Protein AF-A0A957MG17-F1 (afdb_monomer_lite)

Foldseek 3Di:
DPPDPDPVCQVQFKDFPNWRAAPDADPLRHGQWTADPNFIWGWDDDPQKIWTWGQDPVRDTDTDGIDGHPRRGGHIGGRD

Sequence (80 aa):
EPTGPSAAELAQGPTFAGYPCSPTVDDRGLPTWLIIDGKQAQRREKQGDVWYSVRLGDGTYAQVLRIPKGEKVPEIKEAP

pLDDT: mean 80.91, std 12.19, range [34.44, 92.0]

Secondary structure (DSSP, 8-state):
---PPPHHHHHSS-EETTEEB-S-B-TTS-BSEEEETTEEEEEEEETTEEEEEEEPTTS-EEEEEEE-TTPPPPPEE---

Radius of gyration: 12.38 Å; chains: 1; bounding box: 33×32×32 Å

Structure (mmCIF, N/CA/C/O backbone):
data_AF-A0A957MG17-F1
#
_entry.id   AF-A0A957MG17-F1
#
loop_
_atom_site.group_PDB
_atom_site.id
_atom_site.type_symbol
_atom_site.label_atom_id
_atom_site.label_alt_id
_atom_site.label_comp_id
_atom_site.label_asym_id
_atom_site.label_entity_id
_atom_site.label_seq_id
_atom_site.pdbx_PDB_ins_code
_atom_site.Cartn_x
_at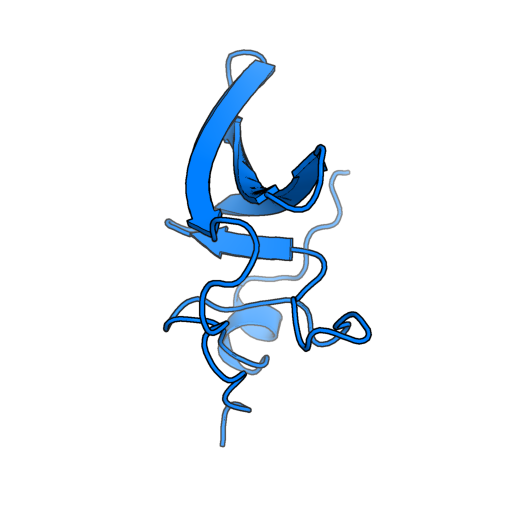om_site.Cartn_y
_atom_site.Cartn_z
_atom_site.occupancy
_atom_site.B_iso_or_equiv
_atom_site.auth_seq_id
_atom_site.auth_comp_id
_atom_site.auth_asym_id
_atom_site.auth_atom_id
_atom_site.pdbx_PDB_model_num
ATOM 1 N N . GLU A 1 1 ? 20.524 5.884 -6.210 1.00 34.44 1 GLU A N 1
ATOM 2 C CA . GLU A 1 1 ? 19.501 5.012 -6.832 1.00 34.44 1 GLU A CA 1
ATOM 3 C C . GLU A 1 1 ? 18.181 5.157 -6.067 1.00 34.44 1 GLU A C 1
ATOM 5 O O . GLU A 1 1 ? 18.247 5.602 -4.924 1.00 34.44 1 GLU A O 1
ATOM 10 N N . PRO A 1 2 ? 16.984 4.857 -6.611 1.00 47.09 2 PRO A N 1
ATOM 11 C CA . PRO A 1 2 ? 15.817 4.693 -5.754 1.00 47.09 2 PRO A CA 1
ATOM 12 C C . PRO A 1 2 ? 15.981 3.361 -5.016 1.00 47.09 2 PRO A C 1
ATOM 14 O O . PRO A 1 2 ? 15.628 2.304 -5.530 1.00 47.09 2 PRO A O 1
ATOM 17 N N . THR A 1 3 ? 16.596 3.418 -3.839 1.00 50.66 3 THR A N 1
ATOM 18 C CA . THR A 1 3 ? 16.816 2.286 -2.935 1.00 50.66 3 THR A CA 1
ATOM 19 C C . THR A 1 3 ? 15.480 1.890 -2.301 1.00 50.66 3 THR A C 1
ATOM 21 O O . THR A 1 3 ? 15.184 2.236 -1.161 1.00 50.66 3 THR A O 1
ATOM 24 N N . GLY A 1 4 ? 14.607 1.263 -3.087 1.00 56.94 4 GLY A N 1
ATOM 25 C CA . GLY A 1 4 ? 13.475 0.516 -2.550 1.00 56.94 4 GLY A CA 1
ATOM 26 C C . GLY A 1 4 ? 13.971 -0.796 -1.928 1.00 56.94 4 GLY A C 1
ATOM 27 O O . GLY A 1 4 ? 15.027 -1.287 -2.337 1.00 56.94 4 GLY A O 1
ATOM 28 N N . PRO A 1 5 ? 13.249 -1.361 -0.949 1.00 58.06 5 PRO A N 1
ATOM 29 C CA . PRO A 1 5 ? 13.577 -2.667 -0.380 1.00 58.06 5 PRO A CA 1
ATOM 30 C C . PRO A 1 5 ? 13.613 -3.732 -1.479 1.00 58.06 5 PRO A C 1
ATOM 32 O O . PRO A 1 5 ? 12.827 -3.695 -2.433 1.00 58.06 5 PRO A O 1
ATOM 35 N N . SER A 1 6 ? 14.530 -4.687 -1.351 1.00 60.31 6 SER A N 1
ATOM 36 C CA . SER A 1 6 ? 14.669 -5.764 -2.330 1.00 60.31 6 SER A CA 1
ATOM 37 C C . SER A 1 6 ? 13.422 -6.651 -2.328 1.00 60.31 6 SER A C 1
ATOM 39 O O . SER A 1 6 ? 12.804 -6.865 -1.288 1.00 60.31 6 SER A O 1
ATOM 41 N N . ALA A 1 7 ? 13.067 -7.241 -3.474 1.00 57.75 7 ALA A N 1
ATOM 42 C CA . ALA A 1 7 ? 11.923 -8.160 -3.584 1.00 57.75 7 ALA A CA 1
ATOM 43 C C . ALA A 1 7 ? 11.954 -9.310 -2.551 1.00 57.75 7 ALA A C 1
ATOM 45 O O . ALA A 1 7 ? 10.905 -9.781 -2.123 1.00 57.75 7 ALA A O 1
ATOM 46 N N . ALA A 1 8 ? 13.148 -9.723 -2.115 1.00 56.31 8 ALA A N 1
ATOM 47 C CA . ALA A 1 8 ? 13.336 -10.710 -1.053 1.00 56.31 8 ALA A CA 1
ATOM 48 C C . ALA A 1 8 ? 12.981 -10.174 0.351 1.00 56.31 8 ALA A C 1
ATOM 50 O O . ALA A 1 8 ? 12.334 -10.878 1.117 1.00 56.31 8 ALA A O 1
ATOM 51 N N . GLU A 1 9 ? 13.328 -8.922 0.667 1.00 60.94 9 GLU A N 1
ATOM 52 C CA . GLU A 1 9 ? 12.950 -8.265 1.932 1.00 60.94 9 GLU A CA 1
ATOM 53 C C . GLU A 1 9 ? 11.436 -8.019 1.996 1.00 60.94 9 GLU A C 1
ATOM 55 O O . GLU A 1 9 ? 10.818 -8.095 3.053 1.00 60.94 9 GLU A O 1
ATOM 60 N N . LEU A 1 10 ? 10.820 -7.788 0.836 1.00 66.19 10 LEU A N 1
ATOM 61 C CA . LEU A 1 10 ? 9.375 -7.650 0.676 1.00 66.19 10 LEU A CA 1
ATOM 62 C C . LEU A 1 10 ? 8.629 -8.976 0.858 1.00 66.19 10 LEU A C 1
ATOM 64 O O . LEU A 1 10 ? 7.523 -8.980 1.386 1.00 66.19 10 LEU A O 1
ATOM 68 N N . ALA A 1 11 ? 9.222 -10.099 0.448 1.00 61.53 11 ALA A N 1
ATOM 69 C CA . ALA A 1 11 ? 8.612 -11.421 0.589 1.00 61.53 11 ALA A CA 1
ATOM 70 C C . ALA A 1 11 ? 8.526 -11.900 2.052 1.00 61.53 11 ALA A C 1
ATOM 72 O O . ALA A 1 11 ? 7.696 -12.751 2.357 1.00 61.53 11 ALA A O 1
ATOM 73 N N . GLN A 1 12 ? 9.365 -11.355 2.938 1.00 66.31 12 GLN A N 1
ATOM 74 C CA . GLN A 1 12 ? 9.397 -11.674 4.373 1.00 66.31 12 GLN A CA 1
ATOM 75 C C . GLN A 1 12 ? 8.813 -10.554 5.251 1.00 66.31 12 GLN A C 1
ATOM 77 O O . GLN A 1 12 ? 8.737 -10.695 6.468 1.00 66.31 12 GLN A O 1
ATOM 82 N N . GLY A 1 13 ? 8.438 -9.423 4.650 1.00 73.31 13 GLY A N 1
ATOM 83 C CA . GLY A 1 13 ? 7.880 -8.275 5.353 1.00 73.31 13 GLY A CA 1
ATOM 84 C C . GLY A 1 13 ? 6.381 -8.416 5.644 1.00 73.31 13 GLY A C 1
ATOM 85 O O . GLY A 1 13 ? 5.712 -9.302 5.107 1.00 73.31 13 GLY A O 1
ATOM 86 N N . PRO A 1 14 ? 5.818 -7.523 6.474 1.00 86.50 14 PRO A N 1
ATOM 87 C CA . PRO A 1 14 ? 4.386 -7.490 6.710 1.00 86.50 14 PRO A CA 1
ATOM 88 C C . PRO A 1 14 ? 3.611 -7.243 5.415 1.00 86.50 14 PRO A C 1
ATOM 90 O O . PRO A 1 14 ? 4.094 -6.630 4.462 1.00 86.50 14 PRO A O 1
ATOM 93 N N . THR A 1 15 ? 2.369 -7.706 5.399 1.00 88.00 15 THR A N 1
ATOM 94 C CA . THR A 1 15 ? 1.446 -7.531 4.284 1.00 88.00 15 THR A CA 1
ATOM 95 C C . THR A 1 15 ? 0.243 -6.702 4.712 1.00 88.00 15 THR A C 1
ATOM 97 O O . THR A 1 15 ? -0.347 -6.908 5.771 1.00 88.00 15 THR A O 1
ATOM 100 N N . PHE A 1 16 ? -0.149 -5.764 3.859 1.00 88.44 16 PHE A N 1
ATOM 101 C CA . PHE A 1 16 ? -1.309 -4.902 4.023 1.00 88.44 16 PHE A CA 1
ATOM 102 C C . PHE A 1 16 ? -2.266 -5.124 2.856 1.00 88.44 16 PHE A C 1
ATOM 104 O O . PHE A 1 16 ? -1.882 -4.986 1.696 1.00 88.44 16 PHE A O 1
ATOM 111 N N . ALA A 1 17 ? -3.514 -5.500 3.150 1.00 85.44 17 ALA A N 1
ATOM 112 C CA . ALA A 1 17 ? -4.507 -5.877 2.135 1.00 85.44 17 ALA A CA 1
ATOM 113 C C . ALA A 1 17 ? -4.037 -6.988 1.163 1.00 85.44 17 ALA A C 1
ATOM 115 O O . ALA A 1 17 ? -4.495 -7.050 0.026 1.00 85.44 17 ALA A O 1
ATOM 116 N N . GLY A 1 18 ? -3.118 -7.859 1.601 1.00 84.56 18 GLY A N 1
ATOM 117 C CA . GLY A 1 18 ? -2.519 -8.908 0.764 1.00 84.56 18 GLY A CA 1
ATOM 118 C C . GLY A 1 18 ? -1.314 -8.457 -0.069 1.00 84.56 18 GLY A C 1
ATOM 119 O O . GLY A 1 18 ? -0.764 -9.262 -0.813 1.00 84.56 18 GLY A O 1
ATOM 120 N N . TYR A 1 19 ? -0.879 -7.203 0.072 1.00 86.88 19 TYR A N 1
ATOM 121 C CA . TYR A 1 19 ? 0.294 -6.656 -0.606 1.00 86.88 19 TYR A CA 1
ATOM 122 C C . TYR A 1 19 ? 1.459 -6.478 0.369 1.00 86.88 19 TYR A C 1
ATOM 124 O O . TYR A 1 19 ? 1.231 -5.969 1.467 1.00 86.88 19 TYR A O 1
ATOM 132 N N . PRO A 1 20 ? 2.702 -6.826 -0.006 1.00 88.12 20 PRO A N 1
ATOM 133 C CA . PRO A 1 20 ? 3.876 -6.535 0.811 1.00 88.12 20 PRO A CA 1
ATOM 134 C C . PRO A 1 20 ? 3.951 -5.050 1.147 1.00 88.12 20 PRO A C 1
ATOM 136 O O . PRO A 1 20 ? 3.757 -4.205 0.271 1.00 88.12 20 PRO A O 1
ATOM 139 N N . CYS A 1 21 ? 4.227 -4.707 2.398 1.00 87.88 21 CYS A N 1
ATOM 140 C CA . CYS A 1 21 ? 4.245 -3.324 2.840 1.00 87.88 21 CYS A CA 1
ATOM 141 C C . CYS A 1 21 ? 5.421 -3.003 3.752 1.00 87.88 21 CYS A C 1
ATOM 143 O O . CYS A 1 21 ? 6.149 -3.875 4.220 1.00 87.88 21 CYS A O 1
ATOM 145 N N . SER A 1 22 ? 5.600 -1.706 3.991 1.00 86.19 22 SER A N 1
ATOM 146 C CA . SER A 1 22 ? 6.577 -1.228 4.958 1.00 86.19 22 SER A CA 1
ATOM 147 C C . SER A 1 22 ? 6.272 -1.781 6.348 1.00 86.19 22 SER A C 1
ATOM 149 O O . SER A 1 22 ? 5.108 -1.731 6.757 1.00 86.19 22 SER A O 1
ATOM 151 N N . PRO A 1 23 ? 7.289 -2.222 7.110 1.00 82.94 23 PRO A N 1
ATOM 152 C CA . PRO A 1 23 ? 7.125 -2.509 8.531 1.00 82.94 23 PRO A CA 1
ATOM 153 C C . PRO A 1 23 ? 6.834 -1.246 9.347 1.00 82.94 23 PRO A C 1
ATOM 155 O O . PRO A 1 23 ? 6.322 -1.329 10.458 1.00 82.94 23 PRO A O 1
ATOM 158 N N . THR A 1 24 ? 7.129 -0.059 8.805 1.00 84.38 24 THR A N 1
ATOM 159 C CA . THR A 1 24 ? 6.815 1.211 9.457 1.00 84.38 24 THR A CA 1
ATOM 160 C C . THR A 1 24 ? 5.396 1.650 9.124 1.00 84.38 24 THR A C 1
ATOM 162 O O . THR A 1 24 ? 5.084 1.992 7.972 1.00 84.38 24 THR A O 1
ATOM 165 N N . VAL A 1 25 ? 4.568 1.688 10.166 1.00 86.06 25 VAL A N 1
ATOM 166 C CA . VAL A 1 25 ? 3.141 2.005 10.120 1.00 86.06 25 VAL A CA 1
ATOM 167 C C . VAL A 1 25 ? 2.854 3.246 10.960 1.00 86.06 25 VAL A C 1
ATOM 169 O O . VAL A 1 25 ? 3.614 3.586 11.860 1.00 86.06 25 VAL A O 1
ATOM 172 N N . ASP A 1 26 ? 1.779 3.946 10.631 1.00 85.00 26 ASP A N 1
ATOM 173 C CA . ASP A 1 26 ? 1.314 5.135 11.359 1.00 85.00 26 ASP A CA 1
ATOM 174 C C . ASP A 1 26 ? 0.384 4.757 12.525 1.00 85.00 26 ASP A C 1
ATOM 176 O O . ASP A 1 26 ? 0.029 3.587 12.658 1.00 85.00 26 ASP A O 1
ATOM 180 N N . ASP A 1 27 ? -0.090 5.725 13.315 1.00 81.44 27 ASP A N 1
ATOM 181 C CA . ASP A 1 27 ? -1.055 5.521 14.415 1.00 81.44 27 ASP A CA 1
ATOM 182 C C . ASP A 1 27 ? -2.339 4.809 13.961 1.00 81.44 27 ASP A C 1
ATOM 184 O O . ASP A 1 27 ? -3.015 4.130 14.731 1.00 81.44 27 ASP A O 1
ATOM 188 N N . ARG A 1 28 ? -2.674 4.935 12.674 1.00 80.56 28 ARG A N 1
ATOM 189 C CA . ARG A 1 28 ? -3.797 4.229 12.045 1.00 80.56 28 ARG A CA 1
ATOM 190 C C . ARG A 1 28 ? -3.465 2.809 11.583 1.00 80.56 28 ARG A C 1
ATOM 192 O O . ARG A 1 28 ? -4.302 2.203 10.932 1.00 80.56 28 ARG A O 1
ATOM 199 N N . GLY A 1 29 ? -2.259 2.296 11.812 1.00 82.38 29 GLY A N 1
ATOM 200 C CA . GLY A 1 29 ? -1.809 1.011 11.265 1.00 82.38 29 GLY A CA 1
ATOM 201 C C . GLY A 1 29 ? -1.630 1.025 9.742 1.00 82.38 29 GLY A C 1
ATOM 202 O O . GLY A 1 29 ? -1.701 -0.014 9.096 1.00 82.38 29 GLY A O 1
ATOM 203 N N . LEU A 1 30 ? -1.433 2.204 9.142 1.00 86.94 30 LEU A N 1
ATOM 204 C CA . LEU A 1 30 ? -1.226 2.346 7.700 1.00 86.94 30 LEU A CA 1
ATOM 205 C C . LEU A 1 30 ? 0.269 2.309 7.377 1.00 86.94 30 LEU A C 1
ATOM 207 O O . LEU A 1 30 ? 1.000 3.139 7.921 1.00 86.94 30 LEU A O 1
ATOM 211 N N . PRO A 1 31 ? 0.740 1.446 6.464 1.00 89.56 31 PRO A N 1
ATOM 212 C CA . PRO A 1 31 ? 2.149 1.421 6.090 1.00 89.56 31 PRO A CA 1
ATOM 213 C C . PRO A 1 31 ? 2.557 2.681 5.312 1.00 89.56 31 PRO A C 1
ATOM 215 O O . PRO A 1 31 ? 1.755 3.322 4.636 1.00 89.56 31 PRO A O 1
ATOM 218 N N . THR A 1 32 ? 3.830 3.062 5.389 1.00 88.50 32 THR A N 1
ATOM 219 C CA . THR A 1 32 ? 4.370 4.229 4.652 1.00 88.50 32 THR A CA 1
ATOM 220 C C . THR A 1 32 ? 4.425 4.017 3.133 1.00 88.50 32 THR A C 1
ATOM 222 O O . THR A 1 32 ? 4.285 4.962 2.351 1.00 88.50 32 THR A O 1
ATOM 225 N N . TR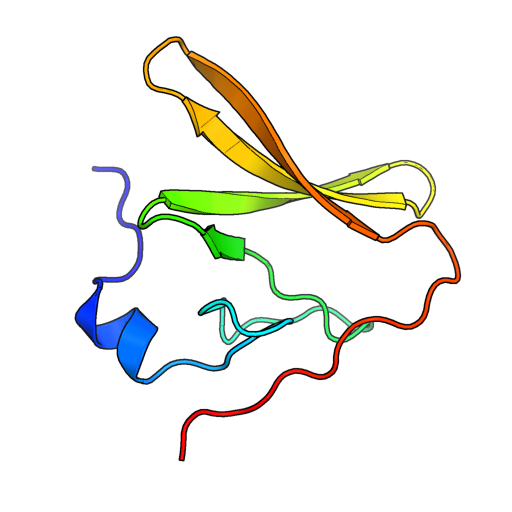P A 1 33 ? 4.584 2.770 2.701 1.00 88.75 33 TRP A N 1
ATOM 226 C CA . TRP A 1 33 ? 4.537 2.339 1.308 1.00 88.75 33 TRP A CA 1
ATOM 227 C C . TRP A 1 33 ? 4.078 0.880 1.233 1.00 88.75 33 TRP A C 1
ATOM 229 O O . TRP A 1 33 ? 4.136 0.146 2.221 1.00 88.75 33 TRP A O 1
ATOM 239 N N . LEU A 1 34 ? 3.631 0.462 0.054 1.00 89.12 34 LEU A N 1
ATOM 240 C CA . LEU A 1 34 ? 3.279 -0.924 -0.250 1.00 89.12 34 LEU A CA 1
ATOM 241 C C . LEU A 1 34 ? 3.738 -1.299 -1.657 1.00 89.12 34 LEU A C 1
ATOM 243 O O . LEU A 1 34 ? 4.010 -0.420 -2.471 1.00 89.12 34 LEU A O 1
ATOM 247 N N . ILE A 1 35 ? 3.840 -2.588 -1.944 1.00 86.75 35 ILE A N 1
ATOM 248 C CA 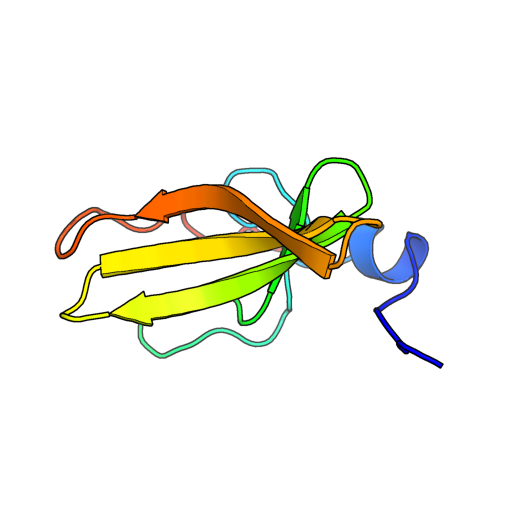. ILE A 1 35 ? 4.269 -3.111 -3.236 1.00 86.75 35 ILE A CA 1
ATOM 249 C C . ILE A 1 35 ? 3.076 -3.730 -3.941 1.00 86.75 35 ILE A C 1
ATOM 251 O O . ILE A 1 35 ? 2.532 -4.740 -3.503 1.00 86.75 35 ILE A O 1
ATOM 255 N N . ILE A 1 36 ? 2.695 -3.138 -5.065 1.00 84.56 36 ILE A N 1
ATOM 256 C CA . ILE A 1 36 ? 1.656 -3.664 -5.950 1.00 84.56 36 ILE A CA 1
ATOM 257 C C . ILE A 1 36 ? 2.292 -3.868 -7.311 1.00 84.56 36 ILE A C 1
ATOM 259 O O . ILE A 1 36 ? 2.956 -2.966 -7.816 1.00 84.56 36 ILE A O 1
ATOM 263 N N . ASP A 1 37 ? 2.090 -5.047 -7.901 1.00 81.31 37 ASP A N 1
ATOM 264 C CA . ASP A 1 37 ? 2.587 -5.355 -9.249 1.00 81.31 37 ASP A CA 1
ATOM 265 C C . ASP A 1 37 ? 4.118 -5.163 -9.379 1.00 81.31 37 ASP A C 1
ATOM 267 O O . ASP A 1 37 ? 4.633 -4.650 -10.369 1.00 81.31 37 ASP A O 1
ATOM 271 N N . GLY A 1 38 ? 4.864 -5.480 -8.313 1.00 79.94 38 GLY A N 1
ATOM 272 C CA . GLY A 1 38 ? 6.320 -5.286 -8.256 1.00 79.94 38 GLY A CA 1
ATOM 273 C C . GLY A 1 38 ? 6.779 -3.822 -8.187 1.00 79.94 38 GLY A C 1
ATOM 274 O O . GLY A 1 38 ? 7.975 -3.554 -8.283 1.00 79.94 38 GLY A O 1
ATOM 275 N N . LYS A 1 39 ? 5.862 -2.863 -8.011 1.00 86.25 39 LYS A N 1
ATOM 276 C CA . LYS A 1 39 ? 6.160 -1.428 -7.908 1.00 86.25 39 LYS A CA 1
ATOM 277 C C . LYS A 1 39 ? 5.853 -0.896 -6.518 1.00 86.25 39 LYS A C 1
ATOM 279 O O . LYS A 1 39 ? 4.812 -1.197 -5.937 1.00 86.25 39 LYS A O 1
ATOM 284 N N . GLN A 1 40 ? 6.729 -0.025 -6.022 1.00 87.12 40 GLN A N 1
ATOM 285 C CA . GLN A 1 40 ? 6.531 0.650 -4.745 1.00 87.12 40 GLN A CA 1
ATOM 286 C C . GLN A 1 40 ? 5.527 1.798 -4.877 1.00 87.12 40 GLN A C 1
ATOM 288 O O . GLN A 1 40 ? 5.788 2.828 -5.506 1.00 87.12 40 GLN A O 1
ATOM 293 N N . ALA A 1 41 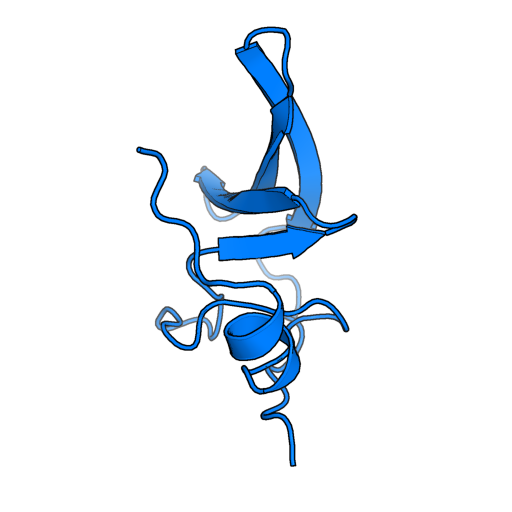? 4.367 1.615 -4.258 1.00 90.38 41 ALA A N 1
ATOM 294 C CA . ALA A 1 41 ? 3.333 2.617 -4.108 1.00 90.38 41 ALA A CA 1
ATOM 295 C C . ALA A 1 41 ? 3.577 3.415 -2.826 1.00 90.38 41 ALA A C 1
ATOM 297 O O . ALA A 1 41 ? 3.648 2.856 -1.731 1.00 90.38 41 ALA A O 1
ATOM 298 N N . GLN A 1 42 ? 3.682 4.735 -2.949 1.00 89.75 42 GLN A N 1
ATOM 299 C CA . GLN A 1 42 ? 3.811 5.614 -1.790 1.00 89.75 42 GLN A CA 1
ATOM 300 C C . GLN A 1 42 ? 2.445 5.976 -1.231 1.00 89.75 42 GLN A C 1
ATOM 302 O O . GLN A 1 42 ? 1.518 6.261 -1.997 1.00 89.75 42 GLN A O 1
ATOM 307 N N . ARG A 1 43 ? 2.351 6.027 0.101 1.00 90.44 43 ARG A N 1
ATOM 308 C CA . ARG A 1 43 ? 1.173 6.544 0.788 1.00 90.44 43 ARG A CA 1
ATOM 309 C C . ARG A 1 43 ? 1.029 8.045 0.549 1.00 90.44 43 ARG A C 1
ATOM 311 O O . ARG A 1 43 ? 1.983 8.815 0.646 1.00 90.44 43 ARG A O 1
ATOM 318 N N . ARG A 1 44 ? -0.200 8.468 0.297 1.00 90.25 44 ARG A N 1
ATOM 319 C CA . ARG A 1 44 ? -0.647 9.855 0.229 1.00 90.25 44 ARG A CA 1
ATOM 320 C C . ARG A 1 44 ? -1.887 9.996 1.097 1.00 90.25 44 ARG A C 1
ATOM 322 O O . ARG A 1 44 ? -2.724 9.103 1.126 1.00 90.25 44 ARG A O 1
ATOM 329 N N . GLU A 1 45 ? -1.995 11.116 1.792 1.00 89.19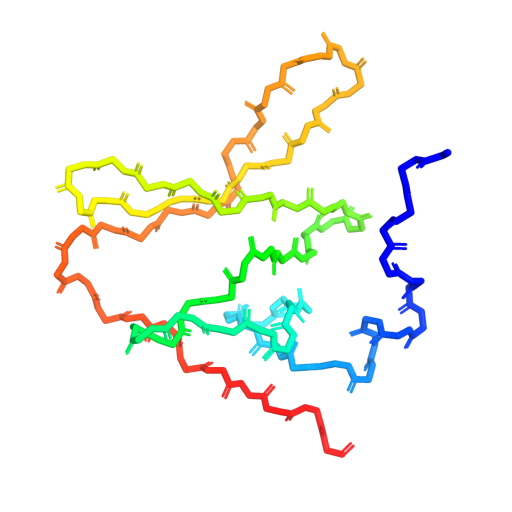 45 GLU A N 1
ATOM 330 C CA . GLU A 1 45 ? -3.185 11.466 2.561 1.00 89.19 45 GLU A CA 1
ATOM 331 C C . GLU A 1 45 ? -3.628 12.880 2.184 1.00 89.19 45 GLU A C 1
ATOM 333 O O . GLU A 1 45 ? -2.799 13.778 2.016 1.00 89.19 45 GLU A O 1
ATOM 338 N N . LYS A 1 46 ? -4.938 13.091 2.055 1.00 88.44 46 LYS A N 1
ATOM 339 C CA . LYS A 1 46 ? -5.537 14.419 1.907 1.00 88.44 46 LYS A CA 1
ATOM 340 C C . LYS A 1 46 ? -6.910 14.440 2.548 1.00 88.44 46 LYS A C 1
ATOM 342 O O . LYS A 1 46 ? -7.766 13.636 2.209 1.00 88.44 46 LYS A O 1
ATOM 347 N N . GLN A 1 47 ? -7.130 15.404 3.442 1.00 87.31 47 GLN A N 1
ATOM 348 C CA . GLN A 1 47 ? -8.414 15.600 4.135 1.00 87.31 47 GLN A CA 1
ATOM 349 C C . GLN A 1 47 ? -8.927 14.340 4.870 1.00 87.31 47 GLN A C 1
ATOM 351 O O . GLN A 1 47 ? -10.119 14.205 5.132 1.00 87.31 47 GLN A O 1
ATOM 356 N N . GLY A 1 48 ? -8.016 13.441 5.257 1.00 85.00 48 GLY A N 1
ATOM 357 C CA . GLY A 1 48 ? -8.326 12.173 5.915 1.00 85.00 48 GLY A CA 1
ATOM 358 C C . GLY A 1 48 ? -8.590 10.999 4.970 1.00 85.00 48 GLY A C 1
ATOM 359 O O . GLY A 1 48 ? -8.649 9.876 5.464 1.00 85.00 48 GLY A O 1
ATOM 360 N N . ASP A 1 49 ? -8.707 11.226 3.658 1.00 89.06 49 ASP A N 1
ATOM 361 C CA . ASP A 1 49 ? -8.638 10.169 2.648 1.00 89.06 49 ASP A CA 1
ATOM 362 C C . ASP A 1 49 ? -7.182 9.759 2.455 1.00 89.06 49 ASP A C 1
ATOM 364 O O . ASP A 1 49 ? -6.314 10.607 2.237 1.00 89.06 49 ASP A O 1
ATOM 368 N N . VAL A 1 50 ? -6.926 8.456 2.478 1.00 90.25 50 VAL A N 1
ATOM 369 C CA . VAL A 1 50 ? -5.604 7.880 2.240 1.00 90.25 50 VAL A CA 1
ATOM 370 C C . VAL A 1 50 ? -5.631 7.133 0.916 1.00 90.25 50 VAL A C 1
ATOM 372 O O . VAL A 1 50 ? -6.591 6.444 0.591 1.00 90.25 50 VAL A O 1
ATOM 375 N N . TRP A 1 51 ? -4.577 7.237 0.123 1.00 92.00 51 TRP A N 1
ATOM 376 C CA . TRP A 1 51 ? -4.408 6.416 -1.067 1.00 92.00 51 TRP A CA 1
ATOM 377 C C . TRP A 1 51 ? -2.942 6.102 -1.310 1.00 92.00 51 TRP A C 1
ATOM 379 O O . TRP A 1 51 ? -2.046 6.799 -0.841 1.00 92.00 51 TRP A O 1
ATOM 389 N N . TYR A 1 52 ? -2.695 5.046 -2.068 1.00 91.75 52 TYR A N 1
ATOM 390 C CA . TYR A 1 52 ? -1.367 4.644 -2.486 1.00 91.75 52 TYR A CA 1
ATOM 391 C C . TYR A 1 52 ? -1.236 4.850 -3.980 1.00 91.75 52 TYR A C 1
ATOM 393 O O . TYR A 1 52 ? -2.127 4.488 -4.755 1.00 91.75 52 TYR A O 1
ATOM 401 N N . SER A 1 53 ? -0.115 5.438 -4.379 1.00 91.69 53 SER A N 1
ATOM 402 C CA . SER A 1 53 ? 0.178 5.695 -5.781 1.00 91.69 53 SER A CA 1
ATOM 403 C C . SER A 1 53 ? 1.571 5.221 -6.160 1.00 91.69 53 SER A C 1
ATOM 405 O O . SER A 1 53 ? 2.542 5.561 -5.480 1.00 91.69 53 SER A O 1
ATOM 407 N N . VAL A 1 54 ? 1.674 4.489 -7.265 1.00 90.50 54 VAL A N 1
ATOM 408 C CA . VAL A 1 54 ? 2.952 4.100 -7.875 1.00 90.50 54 VAL A CA 1
ATOM 409 C C . VAL A 1 54 ? 3.384 5.167 -8.872 1.00 90.50 54 VAL A C 1
ATOM 411 O O . VAL A 1 54 ? 2.555 5.698 -9.613 1.00 90.50 54 VAL A O 1
ATOM 414 N N . ARG A 1 55 ? 4.680 5.486 -8.912 1.00 85.44 55 ARG A N 1
ATOM 415 C CA . ARG A 1 55 ? 5.237 6.335 -9.971 1.00 85.44 55 ARG A CA 1
ATOM 416 C C . ARG A 1 55 ? 5.402 5.496 -11.237 1.00 85.44 55 ARG A C 1
ATOM 418 O O . ARG A 1 55 ? 6.073 4.467 -11.217 1.00 85.44 55 ARG A O 1
ATOM 425 N N . LEU A 1 56 ? 4.774 5.926 -12.321 1.00 84.56 56 LEU A N 1
ATOM 426 C CA . LEU A 1 56 ? 4.911 5.330 -13.642 1.00 84.56 56 LEU A CA 1
ATOM 427 C C . LEU A 1 56 ? 6.167 5.867 -14.340 1.00 84.56 56 LEU A C 1
ATOM 429 O O . LEU A 1 56 ? 6.667 6.943 -14.005 1.00 84.56 56 LEU A O 1
ATOM 433 N N . GLY A 1 57 ? 6.667 5.120 -15.329 1.00 78.88 57 GLY A N 1
ATOM 434 C CA . GLY A 1 57 ? 7.864 5.492 -16.098 1.00 78.88 57 GLY A CA 1
ATOM 435 C C . GLY A 1 57 ? 7.743 6.839 -16.821 1.00 78.88 57 GLY A C 1
ATOM 436 O O . GLY A 1 57 ? 8.744 7.519 -17.008 1.00 78.88 57 GLY A O 1
ATOM 437 N N . ASP A 1 58 ? 6.515 7.264 -17.122 1.00 85.19 58 ASP A N 1
ATOM 438 C CA . ASP A 1 58 ? 6.193 8.554 -17.748 1.00 85.19 58 ASP A CA 1
ATOM 439 C C . ASP A 1 58 ? 6.233 9.743 -16.757 1.00 85.19 58 ASP A C 1
ATOM 441 O O . ASP A 1 58 ? 5.889 10.873 -17.080 1.00 85.19 58 ASP A O 1
ATOM 445 N N . GLY A 1 59 ? 6.609 9.503 -15.495 1.00 81.38 59 GLY A N 1
ATOM 446 C CA . GLY A 1 59 ? 6.619 10.521 -14.440 1.00 81.38 59 GLY A CA 1
ATOM 447 C C . GLY A 1 59 ? 5.248 10.802 -13.816 1.00 81.38 59 GLY A C 1
ATOM 448 O O . GLY A 1 59 ? 5.170 11.533 -12.827 1.00 81.38 59 GLY A O 1
ATOM 449 N N . THR A 1 60 ? 4.188 10.186 -14.334 1.00 87.44 60 THR A N 1
ATOM 450 C CA . THR A 1 60 ? 2.834 10.214 -13.771 1.00 87.44 60 THR A CA 1
ATOM 451 C C . THR A 1 60 ? 2.696 9.271 -12.571 1.00 87.44 60 THR A C 1
ATOM 453 O O . THR A 1 60 ? 3.544 8.412 -12.327 1.00 87.44 60 THR A O 1
ATOM 456 N N . TYR A 1 61 ? 1.629 9.434 -11.787 1.00 86.88 61 TYR A N 1
ATOM 457 C CA . TYR A 1 61 ? 1.326 8.571 -10.645 1.00 86.88 61 TYR A CA 1
ATOM 458 C C . TYR A 1 61 ? 0.002 7.849 -10.881 1.00 86.88 61 TYR A C 1
ATOM 460 O O . TYR A 1 61 ? -1.017 8.497 -11.110 1.00 86.88 61 TYR A O 1
ATOM 468 N N . ALA A 1 62 ? 0.004 6.521 -10.789 1.00 88.56 62 ALA A N 1
ATOM 469 C CA . ALA A 1 62 ? -1.219 5.726 -10.825 1.00 88.56 62 ALA A CA 1
ATOM 470 C C . ALA A 1 62 ? -1.674 5.416 -9.403 1.00 88.56 62 ALA A C 1
ATOM 472 O O . ALA A 1 62 ? -0.909 4.858 -8.614 1.00 88.56 62 ALA A O 1
ATOM 473 N N . GLN A 1 63 ? -2.918 5.765 -9.077 1.00 90.88 63 GLN A N 1
ATOM 474 C CA . GLN A 1 63 ? -3.542 5.364 -7.822 1.00 90.88 63 GLN A CA 1
ATOM 475 C C . GLN A 1 63 ? -3.899 3.877 -7.892 1.00 90.88 63 GLN A C 1
ATOM 477 O O . GLN A 1 63 ? -4.639 3.462 -8.779 1.00 90.88 63 GLN A O 1
ATOM 482 N N . VAL A 1 64 ? -3.384 3.094 -6.949 1.00 89.31 64 VAL A N 1
ATOM 483 C CA . VAL A 1 64 ? -3.538 1.629 -6.920 1.00 89.31 64 VAL A CA 1
ATOM 484 C C . VAL A 1 64 ? -4.411 1.148 -5.765 1.00 89.31 64 VAL A C 1
ATOM 486 O O . VAL A 1 64 ? -5.037 0.102 -5.867 1.00 89.31 64 VAL A O 1
ATOM 489 N N . LEU A 1 65 ? -4.507 1.929 -4.686 1.00 87.94 65 LEU A N 1
ATOM 490 C CA . LEU A 1 65 ? -5.371 1.635 -3.545 1.00 87.94 65 LEU A CA 1
ATOM 491 C C . LEU A 1 65 ? -5.888 2.945 -2.954 1.00 87.94 65 LEU A C 1
ATOM 493 O O . LEU A 1 65 ? -5.111 3.880 -2.788 1.00 87.94 65 LEU A O 1
ATOM 497 N N . ARG A 1 66 ? -7.176 3.019 -2.616 1.00 90.12 66 ARG A N 1
ATOM 498 C CA . ARG A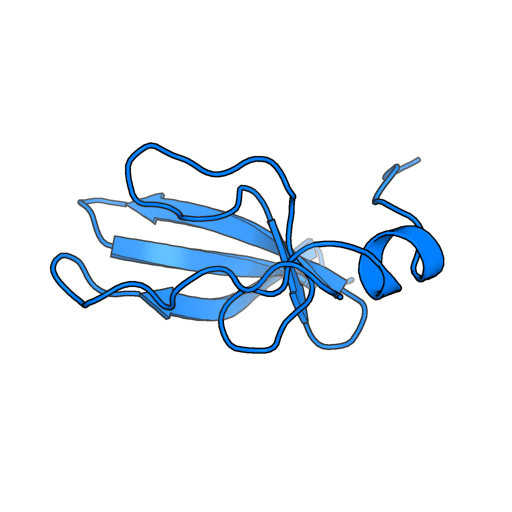 1 66 ? -7.779 4.163 -1.921 1.00 90.12 66 ARG A CA 1
ATOM 499 C C . ARG A 1 66 ? -8.541 3.674 -0.697 1.00 90.12 66 ARG A C 1
ATOM 501 O O . ARG A 1 66 ? -9.284 2.707 -0.785 1.00 90.12 66 ARG A O 1
ATOM 508 N N . ILE A 1 67 ? -8.358 4.380 0.408 1.00 89.12 67 ILE A N 1
ATOM 509 C CA . ILE A 1 67 ? -8.968 4.153 1.711 1.00 89.12 67 ILE A CA 1
ATOM 510 C C . ILE A 1 67 ? -9.652 5.469 2.109 1.00 89.12 67 ILE A C 1
ATOM 512 O O . ILE A 1 67 ? -8.976 6.429 2.495 1.00 89.12 67 ILE A O 1
ATOM 516 N N . PRO A 1 68 ? -10.980 5.559 1.950 1.00 88.25 68 PRO A N 1
ATOM 517 C CA . PRO A 1 68 ? -11.745 6.732 2.350 1.00 88.25 68 PRO A CA 1
ATOM 518 C C . PRO A 1 68 ? -11.577 7.057 3.836 1.00 88.25 68 PRO A C 1
ATOM 520 O O . PRO A 1 68 ? -11.300 6.191 4.668 1.00 88.25 68 PRO A O 1
ATOM 523 N N . LYS A 1 69 ? -11.800 8.319 4.197 1.00 86.00 69 LYS A N 1
ATOM 524 C CA . LYS A 1 69 ? -11.824 8.716 5.604 1.00 86.00 69 LYS A CA 1
ATOM 525 C C . LYS A 1 69 ? -12.909 7.943 6.365 1.00 86.00 69 LYS A C 1
ATOM 527 O O . LYS A 1 69 ? -14.075 7.987 5.990 1.00 86.00 69 LYS A O 1
ATOM 532 N N . GLY A 1 70 ? -12.532 7.322 7.482 1.00 81.44 70 GLY A N 1
ATOM 533 C CA . GLY A 1 70 ? -13.466 6.604 8.358 1.00 81.44 70 GLY A CA 1
ATOM 534 C C . GLY A 1 70 ? -13.772 5.169 7.922 1.00 81.44 70 GLY A C 1
ATOM 535 O O . GLY A 1 70 ? -14.517 4.486 8.617 1.00 81.44 70 GLY A O 1
ATOM 536 N N . GLU A 1 71 ? -13.180 4.702 6.821 1.00 83.75 71 GLU A N 1
ATOM 537 C CA . GLU A 1 71 ? -13.195 3.285 6.460 1.00 83.75 71 GLU A CA 1
ATOM 538 C C . GLU A 1 71 ? -12.273 2.472 7.368 1.00 83.75 71 GLU A C 1
ATOM 540 O O . GLU A 1 71 ? -11.244 2.956 7.857 1.00 83.75 71 GLU A O 1
ATOM 545 N N . LYS A 1 72 ? -12.646 1.208 7.586 1.00 80.62 72 LYS A N 1
ATOM 546 C CA . LYS A 1 72 ? -11.824 0.287 8.366 1.00 80.62 72 LYS A CA 1
ATOM 547 C C . LYS A 1 72 ? -10.586 -0.061 7.550 1.00 80.62 72 LYS A C 1
ATOM 549 O O . LYS A 1 72 ? -10.675 -0.663 6.482 1.00 80.62 72 LYS A O 1
ATOM 554 N N . VAL A 1 73 ? -9.423 0.310 8.073 1.00 81.94 73 VAL A N 1
ATOM 555 C CA . VAL A 1 73 ? -8.152 -0.058 7.457 1.00 81.94 73 VAL A CA 1
ATOM 556 C C . VAL A 1 73 ? -7.960 -1.579 7.511 1.00 81.94 73 VAL A C 1
ATOM 558 O O . VAL A 1 73 ? -8.288 -2.204 8.526 1.00 81.94 73 VAL A O 1
ATOM 561 N N . PRO A 1 74 ? -7.438 -2.187 6.433 1.00 82.75 74 PRO A N 1
ATOM 562 C CA . PRO A 1 74 ? -6.956 -3.557 6.463 1.00 82.75 74 PRO A CA 1
ATOM 563 C C . PRO A 1 74 ? -5.960 -3.744 7.605 1.00 82.75 74 PRO A C 1
ATOM 565 O O . PRO A 1 74 ? -5.086 -2.907 7.819 1.00 82.75 74 PRO A O 1
ATOM 568 N N . GLU A 1 75 ? -6.076 -4.851 8.324 1.00 84.69 75 GLU A N 1
ATOM 569 C CA . GLU A 1 75 ? -5.077 -5.206 9.324 1.00 84.69 75 GLU A CA 1
ATOM 570 C C . GLU A 1 75 ? -3.777 -5.604 8.631 1.00 84.69 75 GLU A C 1
ATOM 572 O O . GLU A 1 75 ? -3.783 -6.258 7.579 1.00 84.69 75 GLU A O 1
ATOM 577 N N . ILE A 1 76 ? -2.662 -5.200 9.229 1.00 84.38 76 ILE A N 1
ATOM 578 C CA . ILE A 1 76 ? -1.351 -5.652 8.793 1.00 84.38 76 ILE A CA 1
ATOM 579 C C . ILE A 1 76 ? -1.142 -7.059 9.320 1.00 84.38 76 ILE A C 1
ATOM 581 O O . ILE A 1 76 ? -1.290 -7.319 10.512 1.00 84.38 76 ILE A O 1
ATOM 585 N N . LYS A 1 77 ? -0.804 -7.964 8.409 1.00 83.81 77 LYS A N 1
ATOM 586 C CA . LYS A 1 77 ? -0.454 -9.339 8.732 1.00 83.81 77 LYS A CA 1
ATOM 587 C C . LYS A 1 77 ? 1.046 -9.481 8.602 1.00 83.81 77 LYS A C 1
ATOM 589 O O . LYS A 1 77 ? 1.584 -9.315 7.508 1.00 83.81 77 LYS A O 1
ATOM 594 N N . GLU A 1 78 ? 1.711 -9.769 9.707 1.00 73.44 78 GLU A N 1
ATOM 595 C CA . GLU A 1 78 ? 3.120 -10.145 9.686 1.00 73.44 78 GLU A CA 1
ATOM 596 C C . GLU A 1 78 ? 3.269 -11.449 8.888 1.00 73.44 78 GLU A C 1
ATOM 598 O O . GLU A 1 78 ? 2.419 -12.342 8.982 1.00 73.44 78 GLU A O 1
ATOM 603 N N . ALA A 1 79 ? 4.289 -11.526 8.030 1.00 61.97 79 ALA A N 1
ATOM 604 C CA . ALA A 1 79 ? 4.628 -12.791 7.393 1.00 61.97 79 ALA A CA 1
ATOM 605 C C . ALA A 1 79 ? 5.137 -13.762 8.484 1.00 61.97 79 ALA A C 1
ATOM 607 O O . ALA A 1 79 ? 5.857 -13.312 9.378 1.00 61.97 79 ALA A O 1
ATOM 608 N N . PRO A 1 80 ? 4.714 -15.039 8.458 1.00 54.59 80 PRO A N 1
ATOM 609 C CA . PRO A 1 80 ? 5.074 -16.036 9.467 1.00 54.59 80 PRO A CA 1
ATOM 610 C C . PRO A 1 80 ? 6.565 -16.390 9.484 1.00 54.59 80 PRO A C 1
ATOM 612 O O . PRO A 1 80 ? 7.224 -16.268 8.424 1.00 54.59 80 PRO A O 1
#